Protein AF-A0A661UED4-F1 (afdb_monomer_lite)

Secondary structure (DSSP, 8-state):
-HHHHHHHHHHHHTS-SS---TTTS--EE-TT-EEESSGGGTTTT--EETTTTTT-HHHHHTSHHHHHHHHHHHHT------HHHHHHHHHHSHHHHHHHHHHHHHHHHT-

Radius of gyration: 16.21 Å; chains: 1; bounding box: 36×31×44 Å

Structure (mmCIF, N/CA/C/O backbone):
data_AF-A0A661UED4-F1
#
_entry.id   AF-A0A661UED4-F1
#
loop_
_atom_site.group_PDB
_atom_site.id
_atom_site.type_symbol
_atom_site.label_atom_id
_atom_site.label_alt_id
_atom_site.label_comp_id
_atom_site.label_asym_id
_atom_site.label_entity_id
_atom_site.label_seq_id
_atom_site.pdbx_PDB_ins_code
_atom_site.Cartn_x
_atom_site.Cartn_y
_atom_site.Cartn_z
_atom_site.occupancy
_atom_site.B_iso_or_equiv
_atom_site.auth_seq_id
_atom_site.auth_comp_id
_atom_site.auth_asym_id
_atom_site.auth_atom_id
_atom_site.pdbx_PDB_model_num
ATOM 1 N N . LEU A 1 1 ? 14.648 -4.605 -12.237 1.00 69.06 1 LEU A N 1
ATOM 2 C CA . LEU A 1 1 ? 14.729 -3.451 -13.167 1.00 69.06 1 LEU A CA 1
ATOM 3 C C . LEU A 1 1 ? 13.588 -2.453 -12.958 1.00 69.06 1 LEU A C 1
ATOM 5 O O . LEU A 1 1 ? 13.887 -1.330 -12.588 1.00 69.06 1 LEU A O 1
ATOM 9 N N . PHE A 1 2 ? 12.312 -2.839 -13.088 1.00 88.94 2 PHE A N 1
ATOM 10 C CA . PHE A 1 2 ? 11.191 -1.883 -12.975 1.00 88.94 2 PHE A CA 1
ATOM 11 C C . PHE A 1 2 ? 11.026 -1.216 -11.604 1.00 88.94 2 PHE A C 1
ATOM 13 O O . PHE A 1 2 ? 10.717 -0.033 -11.549 1.00 88.94 2 PHE A O 1
ATOM 20 N N . TYR A 1 3 ? 11.262 -1.940 -10.505 1.00 93.00 3 TYR A N 1
ATOM 21 C CA . TYR A 1 3 ? 11.118 -1.370 -9.162 1.00 93.00 3 TYR A CA 1
ATOM 22 C C . TYR A 1 3 ? 12.008 -0.139 -8.935 1.00 93.00 3 TYR A C 1
ATOM 24 O O . TYR A 1 3 ? 11.513 0.876 -8.463 1.00 93.00 3 TYR A O 1
ATOM 32 N N . TYR A 1 4 ? 13.292 -0.194 -9.301 1.00 94.31 4 TYR A N 1
ATOM 33 C CA . TYR A 1 4 ? 14.203 0.930 -9.065 1.00 94.31 4 TYR A CA 1
ATOM 34 C C . TYR A 1 4 ? 13.836 2.167 -9.895 1.00 94.31 4 TYR A C 1
ATOM 36 O O . TYR A 1 4 ? 13.914 3.277 -9.375 1.00 94.31 4 TYR A O 1
ATOM 44 N N . ASP A 1 5 ? 13.372 1.989 -11.138 1.00 94.12 5 ASP A N 1
ATOM 45 C CA . ASP A 1 5 ? 12.825 3.094 -11.941 1.00 94.12 5 ASP A CA 1
ATOM 46 C C . ASP A 1 5 ? 11.597 3.712 -11.259 1.00 94.12 5 ASP A C 1
ATOM 48 O O . ASP A 1 5 ? 11.536 4.920 -11.037 1.00 94.12 5 ASP A O 1
ATOM 52 N N . LEU A 1 6 ? 10.652 2.869 -10.838 1.00 95.31 6 LEU A N 1
ATOM 53 C CA . LEU A 1 6 ? 9.449 3.304 -10.135 1.00 95.31 6 LEU A CA 1
ATOM 54 C C . LEU A 1 6 ? 9.764 4.023 -8.822 1.00 95.31 6 LEU A C 1
ATOM 56 O O . LEU A 1 6 ? 9.151 5.051 -8.537 1.00 95.31 6 LEU A O 1
ATOM 60 N N . ALA A 1 7 ? 10.721 3.524 -8.042 1.00 96.19 7 ALA A N 1
ATOM 61 C CA . ALA A 1 7 ? 11.143 4.132 -6.787 1.00 96.19 7 ALA A CA 1
ATOM 62 C C . ALA A 1 7 ? 11.769 5.515 -7.020 1.00 96.19 7 ALA A C 1
ATOM 64 O O . ALA A 1 7 ? 11.356 6.488 -6.388 1.00 96.19 7 ALA A O 1
ATOM 65 N N . LEU A 1 8 ? 12.699 5.633 -7.977 1.00 96.38 8 LEU A N 1
ATOM 66 C CA . LEU A 1 8 ? 13.329 6.910 -8.332 1.00 96.38 8 LEU A CA 1
ATOM 67 C C . LEU A 1 8 ? 12.306 7.929 -8.839 1.00 96.38 8 LEU A C 1
ATOM 69 O O . LEU A 1 8 ? 12.337 9.092 -8.435 1.00 96.38 8 LEU A O 1
ATOM 73 N N . ARG A 1 9 ? 11.378 7.504 -9.698 1.00 97.00 9 ARG A N 1
ATOM 74 C CA . ARG A 1 9 ? 10.314 8.371 -10.212 1.00 97.00 9 ARG A CA 1
ATOM 75 C C . ARG A 1 9 ? 9.343 8.796 -9.121 1.00 97.00 9 ARG A C 1
ATOM 77 O O . ARG A 1 9 ? 9.013 9.970 -9.041 1.00 97.00 9 ARG A O 1
ATOM 84 N N . THR A 1 10 ? 8.950 7.885 -8.237 1.00 96.75 10 THR A N 1
ATOM 85 C CA . THR A 1 10 ? 8.059 8.197 -7.108 1.00 96.75 10 THR A CA 1
ATOM 86 C C . THR A 1 10 ? 8.693 9.223 -6.169 1.00 96.75 10 THR A C 1
ATOM 88 O O . THR A 1 10 ? 8.019 10.157 -5.742 1.00 96.75 10 THR A O 1
ATOM 91 N N . LEU A 1 11 ? 9.997 9.101 -5.896 1.00 96.38 11 LEU A N 1
ATOM 92 C CA . LEU A 1 11 ? 10.744 10.069 -5.087 1.00 96.38 11 LEU A CA 1
ATOM 93 C C . LEU A 1 11 ? 10.862 11.443 -5.760 1.00 96.38 11 LEU A C 1
ATOM 95 O O . LEU A 1 11 ? 10.694 12.459 -5.092 1.00 96.38 11 LEU A O 1
ATOM 99 N N . ARG A 1 12 ? 11.133 11.487 -7.072 1.00 97.50 12 ARG A N 1
ATOM 100 C CA . ARG A 1 12 ? 11.271 12.745 -7.828 1.00 97.50 12 ARG A CA 1
ATOM 101 C C . ARG A 1 12 ? 9.939 13.458 -8.033 1.00 97.50 12 ARG A C 1
ATOM 103 O O . ARG A 1 12 ? 9.852 14.664 -7.845 1.00 97.50 12 ARG A O 1
ATOM 110 N N . GLU A 1 13 ? 8.917 12.715 -8.439 1.00 97.12 13 GLU A N 1
ATOM 111 C CA . GLU A 1 13 ? 7.610 13.256 -8.815 1.00 97.12 13 GLU A CA 1
ATOM 112 C C . GLU A 1 13 ? 6.690 13.459 -7.595 1.00 97.12 13 GLU A C 1
ATOM 114 O O . GLU A 1 13 ? 5.655 14.106 -7.722 1.00 97.12 13 GLU A O 1
ATOM 119 N N . ARG A 1 14 ? 7.054 12.907 -6.423 1.00 96.19 14 ARG A N 1
ATOM 120 C CA . ARG A 1 14 ? 6.296 12.967 -5.153 1.00 96.19 14 ARG A CA 1
ATOM 121 C C . ARG A 1 14 ? 4.816 12.605 -5.309 1.00 96.19 14 ARG A C 1
ATOM 123 O O . ARG A 1 14 ? 3.940 13.200 -4.690 1.00 96.19 14 ARG A O 1
ATOM 130 N N . ARG A 1 15 ? 4.543 11.610 -6.151 1.00 96.31 15 ARG A N 1
ATOM 131 C CA . ARG A 1 15 ? 3.199 11.113 -6.460 1.00 96.31 15 ARG A CA 1
ATOM 132 C C . ARG A 1 15 ? 3.229 9.618 -6.734 1.00 96.31 15 ARG A C 1
ATOM 134 O O . ARG A 1 15 ? 4.284 9.043 -7.005 1.00 96.31 15 ARG A O 1
ATOM 141 N N . GLN A 1 16 ? 2.056 8.998 -6.755 1.00 96.19 16 GLN A N 1
ATOM 142 C CA . GLN A 1 16 ? 1.910 7.617 -7.207 1.00 96.19 16 GLN A CA 1
ATOM 143 C C . GLN A 1 16 ? 2.180 7.526 -8.717 1.00 96.19 16 GLN A C 1
ATOM 145 O O . GLN A 1 16 ? 1.420 8.044 -9.536 1.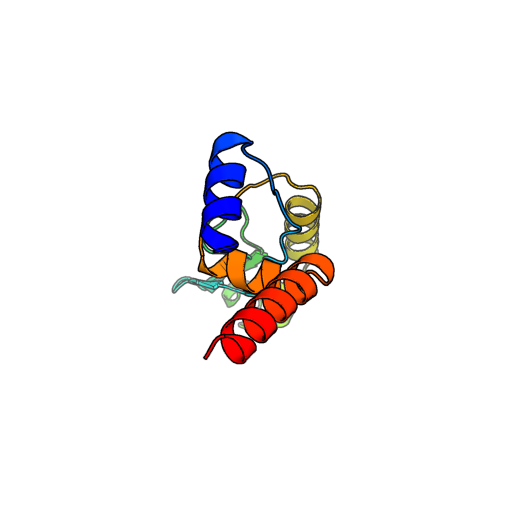00 96.19 16 GLN A O 1
ATOM 150 N N . VAL A 1 17 ? 3.289 6.884 -9.097 1.00 95.81 17 VAL A N 1
ATOM 151 C CA . VAL A 1 17 ? 3.640 6.631 -10.510 1.00 95.81 17 VAL A CA 1
ATOM 152 C C . VAL A 1 17 ? 2.792 5.496 -11.0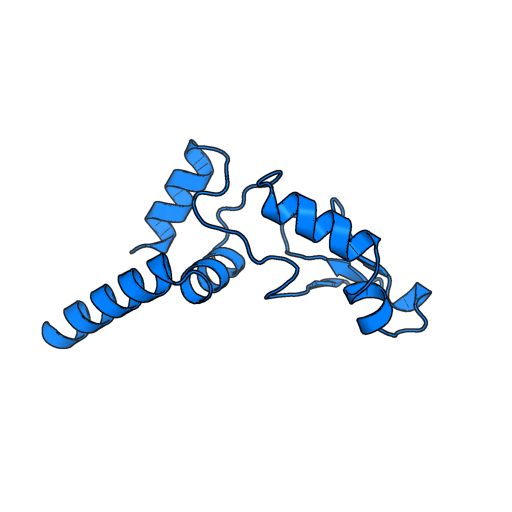96 1.00 95.81 17 VAL A C 1
ATOM 154 O O . VAL A 1 17 ? 2.517 5.478 -12.296 1.00 95.81 17 VAL A O 1
ATOM 157 N N . 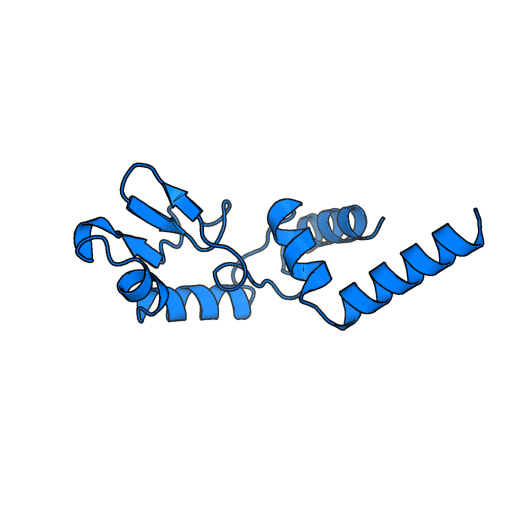ILE A 1 18 ? 2.363 4.564 -10.243 1.00 95.44 18 ILE A N 1
ATOM 158 C CA . ILE A 1 18 ? 1.470 3.444 -10.557 1.00 95.44 18 ILE A CA 1
ATOM 159 C C . ILE A 1 18 ? 0.367 3.368 -9.497 1.00 95.44 18 ILE A C 1
ATOM 161 O O . ILE A 1 18 ? 0.603 3.838 -8.382 1.00 95.44 18 ILE A O 1
ATOM 165 N N . PRO A 1 19 ? -0.802 2.773 -9.800 1.00 95.44 19 PRO A N 1
ATOM 166 C CA . PRO A 1 19 ? -1.879 2.647 -8.824 1.00 95.44 19 PRO A CA 1
ATOM 167 C C . PRO A 1 19 ? -1.417 1.938 -7.549 1.00 95.44 19 PRO A C 1
ATOM 169 O O . PRO A 1 19 ? -0.746 0.905 -7.618 1.00 95.44 19 PRO A O 1
ATOM 172 N N . CYS A 1 20 ? -1.790 2.490 -6.396 1.00 96.31 20 CYS A N 1
ATOM 173 C CA . CYS A 1 20 ? -1.541 1.871 -5.104 1.00 96.31 20 CYS A CA 1
ATOM 174 C C . CYS A 1 20 ? -2.741 1.029 -4.657 1.00 96.31 20 CYS A C 1
ATOM 176 O O . CYS A 1 20 ? -3.873 1.507 -4.648 1.00 96.31 20 CYS A O 1
ATOM 178 N N . PHE A 1 21 ? -2.476 -0.213 -4.253 1.00 96.19 21 PHE A N 1
ATOM 179 C CA . PHE A 1 21 ? -3.479 -1.148 -3.731 1.00 96.19 21 PHE A CA 1
ATOM 180 C C . PHE A 1 21 ? -3.346 -1.366 -2.212 1.00 96.19 21 PHE A C 1
ATOM 182 O O . PHE A 1 21 ? -3.853 -2.352 -1.676 1.00 96.19 21 PHE A O 1
ATOM 189 N N . ALA A 1 22 ? -2.663 -0.457 -1.508 1.00 95.44 22 ALA A N 1
ATOM 190 C CA . ALA A 1 22 ? -2.552 -0.484 -0.050 1.00 95.44 22 ALA A CA 1
ATOM 191 C C . ALA A 1 22 ? -3.940 -0.449 0.608 1.00 95.44 22 ALA A C 1
ATOM 193 O O . ALA A 1 22 ? -4.840 0.253 0.144 1.00 95.44 22 ALA A O 1
ATOM 194 N N . GLY A 1 23 ? -4.131 -1.236 1.667 1.00 93.88 23 GLY A N 1
ATOM 195 C CA . GLY A 1 23 ? -5.444 -1.413 2.291 1.00 93.88 23 GLY A CA 1
ATOM 196 C C . GLY A 1 23 ? -6.419 -2.275 1.481 1.00 93.88 23 GLY A C 1
ATOM 197 O O . GLY A 1 23 ? -7.562 -2.438 1.897 1.00 93.88 23 GLY A O 1
ATOM 198 N N . ILE A 1 24 ? -5.997 -2.834 0.344 1.00 94.69 24 ILE A N 1
ATOM 199 C CA . ILE A 1 24 ? -6.736 -3.849 -0.425 1.00 94.69 24 ILE A CA 1
ATOM 200 C C . ILE A 1 24 ? -5.903 -5.131 -0.486 1.00 94.69 24 ILE A C 1
ATOM 202 O O . ILE A 1 24 ? -6.383 -6.199 -0.124 1.00 94.69 24 ILE A O 1
ATOM 206 N N . SER A 1 25 ? -4.641 -5.019 -0.912 1.00 93.69 25 SER A N 1
ATOM 207 C CA . SER A 1 25 ? -3.729 -6.155 -1.091 1.00 93.69 25 SER A CA 1
ATOM 208 C C . SER A 1 25 ? -3.019 -6.605 0.181 1.00 93.69 25 SER A C 1
ATOM 210 O O . SER A 1 25 ? -2.505 -7.717 0.246 1.00 93.69 25 SER A O 1
ATOM 212 N N . ASN A 1 26 ? -2.918 -5.718 1.166 1.00 90.81 26 ASN A N 1
ATOM 213 C CA . ASN A 1 26 ? -2.152 -5.923 2.384 1.00 90.81 26 ASN A CA 1
ATOM 214 C C . ASN A 1 26 ? -2.765 -5.144 3.542 1.00 90.81 26 ASN A C 1
ATOM 216 O O . ASN A 1 26 ? -3.296 -4.049 3.362 1.00 90.81 26 ASN A O 1
ATOM 220 N N . ALA A 1 27 ? -2.637 -5.731 4.725 1.00 93.81 27 ALA A N 1
ATOM 221 C CA . ALA A 1 27 ? -3.019 -5.169 6.007 1.00 93.81 27 ALA A CA 1
ATOM 222 C C . ALA A 1 27 ? -1.820 -5.269 6.949 1.00 93.81 27 ALA A C 1
ATOM 224 O O . ALA A 1 27 ? -1.053 -6.231 6.884 1.00 93.81 27 ALA A O 1
ATOM 225 N N . HIS A 1 28 ? -1.658 -4.281 7.817 1.00 94.75 28 HIS A N 1
ATOM 226 C CA . HIS A 1 28 ? -0.668 -4.299 8.887 1.00 94.75 28 HIS A CA 1
ATOM 227 C C . HIS A 1 28 ? -1.412 -4.214 10.218 1.00 94.75 28 HIS A C 1
ATOM 229 O O . HIS A 1 28 ? -2.392 -3.482 10.317 1.00 94.75 28 HIS A O 1
ATOM 235 N N . LEU A 1 29 ? -0.962 -4.973 11.213 1.00 95.25 29 LEU A N 1
ATOM 236 C CA . LEU A 1 29 ? -1.523 -4.984 12.560 1.00 95.25 29 LEU A CA 1
ATOM 237 C C . LEU A 1 29 ? -0.389 -4.726 13.546 1.00 95.25 29 LEU A C 1
ATOM 239 O O . LEU A 1 29 ? 0.616 -5.440 13.519 1.00 95.25 29 LEU A O 1
ATOM 243 N N . ASP A 1 30 ? -0.540 -3.715 14.392 1.00 93.69 30 ASP A N 1
ATOM 244 C CA . ASP A 1 30 ? 0.427 -3.430 15.451 1.00 93.69 30 ASP A CA 1
ATOM 245 C C . ASP A 1 30 ? 0.111 -4.215 16.750 1.00 93.69 30 ASP A C 1
ATOM 247 O O . ASP A 1 30 ? -0.977 -4.786 16.897 1.00 93.69 30 ASP A O 1
ATOM 251 N N . PRO A 1 31 ? 1.032 -4.251 17.735 1.00 94.38 31 PRO A N 1
ATOM 252 C CA . PRO A 1 31 ? 0.788 -4.917 19.022 1.00 94.38 31 PRO A CA 1
ATOM 253 C C . PRO A 1 31 ? -0.363 -4.309 19.848 1.00 94.38 31 PRO A C 1
ATOM 255 O O . PRO A 1 31 ? -0.926 -4.961 20.736 1.00 94.38 31 PRO A O 1
ATOM 258 N N . TYR A 1 32 ? -0.738 -3.061 19.568 1.00 94.38 32 TYR A N 1
ATOM 259 C CA . TYR A 1 32 ? -1.818 -2.341 20.242 1.00 94.38 32 TYR A CA 1
ATOM 260 C C . TYR A 1 32 ? -3.188 -2.590 19.595 1.00 94.38 32 TYR A C 1
ATOM 262 O O . TYR A 1 32 ? -4.210 -2.205 20.160 1.00 94.38 32 TYR A O 1
ATOM 270 N N . GLY A 1 33 ? -3.243 -3.334 18.489 1.00 95.00 33 GLY A N 1
ATOM 271 C CA . GLY A 1 33 ? -4.467 -3.716 17.793 1.00 95.00 33 GLY A CA 1
ATOM 272 C C . GLY A 1 33 ? -4.879 -2.770 16.664 1.00 95.00 33 GLY A C 1
ATOM 273 O O . GLY A 1 33 ? -5.957 -2.955 16.101 1.00 95.00 33 GLY A O 1
ATOM 274 N N . ASN A 1 34 ? -4.070 -1.771 16.314 1.00 96.19 34 ASN A N 1
ATOM 275 C CA . ASN A 1 34 ? -4.360 -0.867 15.207 1.00 96.19 34 ASN A CA 1
ATOM 276 C C . ASN A 1 34 ? -4.125 -1.562 13.870 1.00 96.19 34 ASN A C 1
ATOM 278 O O . ASN A 1 34 ? -3.098 -2.208 13.660 1.00 96.19 34 ASN A O 1
ATOM 282 N N . VAL A 1 35 ? -5.073 -1.389 12.952 1.00 96.81 35 VAL A N 1
ATOM 283 C CA . VAL A 1 35 ? -4.989 -1.901 11.587 1.00 96.81 35 VAL A CA 1
ATOM 284 C C . VAL A 1 35 ? -4.621 -0.763 10.645 1.00 96.81 35 VAL A C 1
ATOM 286 O O . VAL A 1 35 ? -5.290 0.270 10.621 1.00 96.81 35 VAL A O 1
ATOM 289 N N . TRP A 1 36 ? -3.594 -0.961 9.824 1.00 96.38 36 TRP A N 1
ATOM 290 C CA . TRP A 1 36 ? -3.107 0.028 8.861 1.00 96.38 36 TRP A CA 1
ATOM 291 C C . TRP A 1 36 ? -3.132 -0.512 7.426 1.00 96.38 36 TRP A C 1
ATOM 293 O O . TRP A 1 36 ? -2.957 -1.719 7.214 1.00 96.38 36 TRP A O 1
ATOM 303 N N . PRO A 1 37 ? -3.311 0.363 6.417 1.00 95.25 37 PRO A N 1
ATOM 304 C CA . PRO A 1 37 ? -3.323 -0.050 5.014 1.00 95.25 37 PRO A CA 1
ATOM 305 C C . PRO A 1 37 ? -1.921 -0.371 4.474 1.00 95.25 37 PRO A C 1
ATOM 307 O O . PRO A 1 37 ? -1.790 -1.144 3.529 1.00 95.25 37 PRO A O 1
ATOM 310 N N . CYS A 1 38 ? -0.873 0.239 5.035 1.00 94.38 38 CYS A N 1
ATOM 311 C CA . CYS A 1 38 ? 0.527 -0.000 4.689 1.00 94.38 38 CYS A CA 1
ATOM 312 C C . CYS A 1 38 ? 1.457 0.538 5.785 1.00 94.38 38 CYS A C 1
ATOM 314 O O . CYS A 1 38 ? 1.034 1.275 6.672 1.00 94.38 38 CYS A O 1
ATOM 316 N N . CYS A 1 39 ? 2.748 0.219 5.693 1.00 91.00 39 CYS A N 1
ATOM 317 C CA . CYS A 1 39 ? 3.755 0.653 6.664 1.00 91.00 39 CYS A CA 1
ATOM 318 C C . CYS A 1 39 ? 4.036 2.165 6.686 1.00 91.00 39 CYS A C 1
ATOM 320 O O . CYS A 1 39 ? 4.470 2.664 7.713 1.00 91.00 39 CYS A O 1
ATOM 322 N N . THR A 1 40 ? 3.834 2.899 5.585 1.00 91.44 40 THR A N 1
ATOM 323 C CA . THR A 1 40 ? 4.114 4.353 5.551 1.00 91.44 40 THR A CA 1
ATOM 324 C C . THR A 1 40 ? 2.956 5.211 6.016 1.00 91.44 40 THR A C 1
ATOM 326 O O . THR A 1 40 ? 3.140 6.403 6.197 1.00 91.44 40 THR A O 1
ATOM 329 N N . LEU A 1 41 ? 1.769 4.621 6.137 1.00 91.81 41 LEU A N 1
ATOM 330 C CA . LEU A 1 41 ? 0.582 5.267 6.689 1.00 91.81 41 LEU A CA 1
ATOM 331 C C . LEU A 1 41 ? 0.239 4.697 8.071 1.00 91.81 41 LEU A C 1
ATOM 333 O O . LEU A 1 41 ? -0.903 4.803 8.521 1.00 91.81 41 LEU A O 1
ATOM 337 N N . ALA A 1 42 ? 1.221 4.055 8.712 1.00 87.06 42 ALA A N 1
ATOM 338 C CA . ALA A 1 42 ? 1.141 3.739 10.125 1.00 87.06 42 ALA A CA 1
ATOM 339 C C . ALA A 1 42 ? 0.890 5.039 10.898 1.00 87.06 42 ALA A C 1
ATOM 341 O O . ALA A 1 42 ? 1.474 6.067 10.565 1.00 87.06 42 ALA A O 1
ATOM 342 N N . ASP A 1 43 ? -0.017 4.982 11.870 1.00 78.94 43 ASP A N 1
ATOM 343 C CA . ASP A 1 43 ? -0.499 6.104 12.688 1.00 78.94 43 ASP A CA 1
ATOM 344 C C . ASP A 1 43 ? -1.276 7.209 11.938 1.00 78.94 43 ASP A C 1
ATOM 346 O O . ASP A 1 43 ? -2.357 7.590 12.391 1.00 78.94 43 ASP A O 1
ATOM 350 N N . ASP A 1 44 ? -0.828 7.645 10.758 1.00 85.19 44 ASP A N 1
ATOM 351 C CA . ASP A 1 44 ? -1.453 8.727 9.979 1.00 85.19 44 ASP A CA 1
ATOM 352 C C . ASP A 1 44 ? -2.824 8.348 9.393 1.00 85.19 44 ASP A C 1
ATOM 354 O O . ASP A 1 44 ? -3.726 9.183 9.303 1.00 85.19 44 ASP A O 1
ATOM 358 N N . ALA A 1 45 ? -3.005 7.089 8.974 1.00 88.06 45 ALA A N 1
ATOM 359 C CA . ALA A 1 45 ? -4.243 6.630 8.339 1.00 88.06 45 ALA A CA 1
ATOM 360 C C . ALA A 1 45 ? -4.691 5.257 8.859 1.00 88.06 45 ALA A C 1
ATOM 362 O O . ALA A 1 45 ? -4.851 4.292 8.106 1.00 88.06 45 ALA A O 1
ATOM 363 N N . SER A 1 46 ? -4.912 5.165 10.174 1.00 92.12 46 SER A N 1
ATOM 364 C CA . SER A 1 46 ? -5.442 3.948 10.798 1.00 92.12 46 SER A CA 1
ATOM 365 C C . SER A 1 46 ? -6.846 3.594 10.300 1.00 92.12 46 SER A C 1
ATOM 367 O O . SER A 1 46 ? -7.757 4.422 10.345 1.00 92.12 46 SER A O 1
ATOM 369 N N . LEU A 1 47 ? -7.041 2.334 9.901 1.00 95.75 47 LEU A N 1
ATOM 370 C CA . LEU A 1 47 ? -8.334 1.773 9.495 1.00 95.75 47 LEU A CA 1
ATOM 371 C C . LEU A 1 47 ? -9.253 1.517 10.703 1.00 95.75 47 LEU A C 1
ATOM 373 O O . LEU A 1 47 ? -10.465 1.418 10.541 1.00 95.75 47 LEU A O 1
ATOM 377 N N . GLY A 1 48 ? -8.687 1.453 11.912 1.00 95.31 48 GLY A N 1
ATOM 378 C CA . GLY A 1 48 ? -9.383 1.224 13.181 1.00 95.31 48 GLY A CA 1
ATOM 379 C C . GLY A 1 48 ? -8.598 0.284 14.097 1.00 95.31 48 GLY A C 1
ATOM 380 O O . GLY A 1 48 ? -7.487 -0.127 13.759 1.00 95.31 48 GLY A O 1
ATOM 381 N N . ASN A 1 49 ? -9.169 -0.054 15.255 1.00 96.88 49 ASN A N 1
ATOM 382 C CA . ASN A 1 49 ? -8.536 -0.928 16.239 1.00 96.88 49 ASN A CA 1
ATOM 383 C C . ASN A 1 49 ? -9.371 -2.198 16.469 1.00 96.88 49 ASN A C 1
ATOM 385 O O . ASN A 1 49 ? -10.566 -2.132 16.758 1.00 96.88 49 ASN A O 1
ATOM 389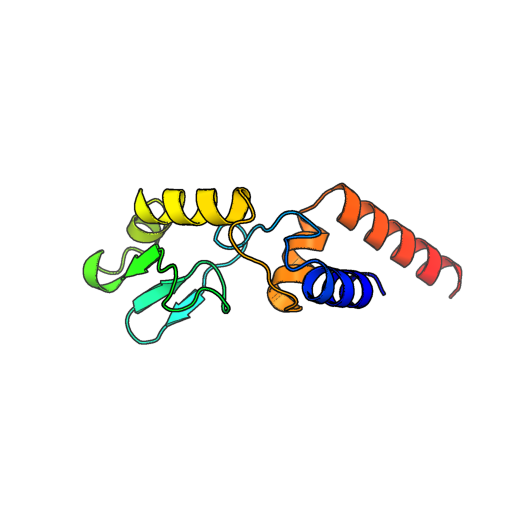 N N . VAL A 1 50 ? -8.748 -3.374 16.355 1.00 97.38 50 VAL A N 1
ATOM 390 C CA . VAL A 1 50 ? -9.450 -4.655 16.529 1.00 97.38 50 VAL A CA 1
ATOM 391 C C . VAL A 1 50 ? -9.932 -4.864 17.962 1.00 97.38 50 VAL A C 1
ATOM 393 O O . VAL A 1 50 ? -10.960 -5.502 18.151 1.00 97.38 50 VAL A O 1
ATOM 396 N N . ARG A 1 51 ? -9.257 -4.307 18.977 1.00 96.69 51 ARG A N 1
ATOM 397 C CA . ARG A 1 51 ? -9.671 -4.431 20.387 1.00 96.69 51 ARG A CA 1
ATOM 398 C C . ARG A 1 51 ? -11.018 -3.749 20.627 1.00 96.69 51 ARG A C 1
ATOM 400 O O . ARG A 1 51 ? -11.851 -4.294 21.343 1.00 96.69 51 ARG A O 1
ATOM 407 N N . GLU A 1 52 ? -11.253 -2.612 19.974 1.00 96.44 52 GLU A N 1
ATOM 408 C CA . GLU A 1 52 ? -12.531 -1.883 20.012 1.00 96.44 52 GLU A CA 1
ATOM 409 C C . GLU A 1 52 ? -13.638 -2.622 19.248 1.00 96.44 52 GLU A C 1
ATOM 411 O O . GLU A 1 52 ? -14.808 -2.568 19.620 1.00 96.44 52 GLU A O 1
ATOM 416 N N . ALA A 1 53 ? -13.272 -3.371 18.206 1.00 96.00 53 ALA A N 1
ATOM 417 C CA . ALA A 1 53 ? -14.199 -4.161 17.399 1.00 96.00 53 ALA A CA 1
ATOM 418 C C . ALA A 1 53 ? -14.524 -5.550 17.989 1.00 96.00 53 ALA A C 1
ATOM 420 O O . ALA A 1 53 ? -15.141 -6.376 17.310 1.00 96.00 53 ALA A O 1
ATOM 421 N N . GLY A 1 54 ? -14.113 -5.839 19.230 1.00 96.62 54 GLY A N 1
ATOM 422 C CA . GLY A 1 54 ? -14.281 -7.164 19.839 1.00 96.62 54 GLY A CA 1
ATOM 423 C C . GLY A 1 54 ? -13.415 -8.239 19.175 1.00 96.62 54 GLY A C 1
ATOM 424 O O . GLY A 1 54 ? -13.846 -9.377 19.031 1.00 96.62 54 GLY A O 1
ATOM 425 N N . TYR A 1 55 ? -12.215 -7.858 18.737 1.00 96.50 55 TYR A N 1
ATOM 426 C CA . TYR A 1 55 ? -11.249 -8.666 17.983 1.00 96.50 55 TYR A CA 1
ATOM 427 C C . TYR A 1 55 ? -11.745 -9.168 16.617 1.00 96.50 55 TYR A C 1
ATOM 429 O O . TYR A 1 55 ? -11.135 -10.049 16.013 1.00 96.50 55 TYR A O 1
ATOM 437 N N . ASP A 1 56 ? -12.808 -8.566 16.083 1.00 96.75 56 ASP A N 1
ATOM 438 C CA . ASP A 1 56 ? -13.295 -8.833 14.733 1.00 96.75 56 ASP A CA 1
ATOM 439 C C . ASP A 1 56 ? -12.579 -7.932 13.715 1.00 96.75 56 ASP A C 1
ATOM 441 O O . ASP A 1 56 ? -12.908 -6.756 13.530 1.00 96.75 56 ASP A O 1
ATOM 445 N N . PHE A 1 57 ? -11.581 -8.502 13.038 1.00 96.81 57 PHE A N 1
ATOM 446 C CA . PHE A 1 57 ? -10.831 -7.813 11.988 1.00 96.81 57 PHE A CA 1
ATOM 447 C C . PHE A 1 57 ? -11.731 -7.315 10.852 1.00 96.81 57 PHE A C 1
ATOM 449 O O . PHE A 1 57 ? -11.517 -6.220 10.333 1.00 96.81 57 PHE A O 1
ATOM 456 N N . TRP A 1 58 ? -12.752 -8.083 10.467 1.00 97.00 58 TRP A N 1
ATOM 457 C CA . TRP A 1 58 ? -13.579 -7.757 9.309 1.00 97.00 58 TRP A CA 1
ATOM 458 C C . TRP A 1 58 ? -14.473 -6.549 9.556 1.00 97.00 58 TRP A C 1
ATOM 460 O O . TRP A 1 58 ? -14.711 -5.782 8.622 1.00 97.00 58 TRP A O 1
ATOM 470 N N . LYS A 1 59 ? -14.898 -6.326 10.805 1.00 97.44 59 LYS A N 1
ATOM 471 C CA . LYS A 1 59 ? -15.580 -5.082 11.194 1.00 97.44 59 LYS A CA 1
ATOM 472 C C . LYS A 1 59 ? -14.699 -3.855 10.995 1.00 97.44 59 LYS A C 1
ATOM 474 O O . LYS A 1 59 ? -15.187 -2.837 10.515 1.00 97.44 59 LYS A O 1
ATOM 479 N N . VAL A 1 60 ? -13.411 -3.946 11.329 1.00 97.56 60 VAL A N 1
ATOM 480 C CA . VAL A 1 60 ? -12.452 -2.853 11.101 1.00 97.56 60 VAL A CA 1
ATOM 481 C C . VAL A 1 60 ? -12.185 -2.685 9.605 1.00 97.56 60 VAL A C 1
ATOM 483 O O . VAL A 1 60 ? -12.247 -1.575 9.077 1.00 97.56 60 VAL A O 1
ATOM 486 N N . TRP A 1 61 ? -11.937 -3.794 8.909 1.00 97.38 61 TRP A N 1
ATOM 487 C CA . TRP A 1 61 ? -11.543 -3.808 7.505 1.00 97.38 61 TRP A CA 1
ATOM 488 C C . TRP A 1 61 ? -12.634 -3.303 6.558 1.00 97.38 61 TRP A C 1
ATOM 490 O O . TRP A 1 61 ? -12.313 -2.630 5.584 1.00 97.38 61 TRP A O 1
ATOM 500 N N . HIS A 1 62 ? -13.908 -3.579 6.836 1.00 97.19 62 HIS A N 1
ATOM 501 C CA . HIS A 1 62 ? -15.051 -3.100 6.044 1.00 97.19 62 HIS A CA 1
ATOM 502 C C . HIS A 1 62 ? -15.761 -1.900 6.687 1.00 97.19 62 HIS A C 1
ATOM 504 O O . HIS A 1 62 ? -16.931 -1.635 6.413 1.00 97.19 62 HIS A O 1
ATOM 510 N N . SER A 1 63 ? -15.078 -1.185 7.581 1.00 97.19 63 SER A N 1
ATOM 511 C CA . SER A 1 63 ? -15.624 0.026 8.182 1.00 97.19 63 SER A CA 1
ATOM 512 C C . SER A 1 63 ? -15.639 1.190 7.187 1.00 97.19 63 SER A C 1
ATOM 514 O O . SER A 1 63 ? -14.796 1.286 6.293 1.00 97.19 63 SER A O 1
ATOM 516 N N . LYS A 1 64 ? -16.533 2.157 7.423 1.00 97.44 64 LYS A N 1
ATOM 517 C CA . LYS A 1 64 ? -16.563 3.421 6.671 1.00 97.44 64 LYS A CA 1
ATOM 518 C C . LYS A 1 64 ? -15.207 4.142 6.695 1.00 97.44 64 LYS A C 1
ATOM 520 O O . LYS A 1 64 ? -14.776 4.675 5.679 1.00 97.44 64 LYS A O 1
ATOM 525 N N . LYS A 1 65 ? -14.512 4.109 7.838 1.00 96.12 65 LYS A N 1
ATOM 526 C CA . LYS A 1 65 ? -13.171 4.689 7.991 1.00 96.12 65 LYS A CA 1
ATOM 527 C C . LYS A 1 65 ? -12.162 4.013 7.061 1.00 96.12 65 LYS A C 1
ATOM 529 O O . LYS A 1 65 ? -11.376 4.692 6.404 1.00 96.12 65 LYS A O 1
ATOM 534 N N . ALA A 1 66 ? -12.196 2.683 6.970 1.00 96.94 66 ALA A N 1
ATOM 535 C CA . ALA A 1 66 ? -11.317 1.950 6.070 1.00 96.94 66 ALA A CA 1
ATOM 536 C C . ALA A 1 66 ? -11.581 2.302 4.597 1.00 96.94 66 ALA A C 1
ATOM 538 O O . ALA A 1 66 ? -10.635 2.464 3.823 1.00 96.94 66 ALA A O 1
ATOM 539 N N . ASP A 1 67 ? -12.845 2.495 4.219 1.00 97.56 67 ASP A N 1
ATOM 540 C CA . ASP A 1 67 ? -13.215 2.923 2.867 1.00 97.56 67 ASP A CA 1
ATOM 541 C C . ASP A 1 67 ? -12.762 4.355 2.553 1.00 97.56 67 ASP A C 1
ATOM 543 O O . ASP A 1 67 ? -12.262 4.613 1.456 1.00 97.56 67 ASP A O 1
ATOM 547 N N . GLU A 1 68 ? -12.846 5.276 3.516 1.00 97.12 68 GLU A N 1
ATOM 548 C CA . GLU A 1 68 ? -12.328 6.646 3.386 1.00 97.12 68 GLU A CA 1
ATOM 549 C C . GLU A 1 68 ? -10.806 6.661 3.166 1.00 97.12 68 GLU A C 1
ATOM 551 O O . GLU A 1 68 ? -10.310 7.351 2.266 1.00 97.12 68 GLU A O 1
ATOM 556 N N . VAL A 1 69 ? -10.065 5.843 3.921 1.00 96.81 69 VAL A N 1
ATOM 557 C CA . VAL A 1 69 ? -8.610 5.698 3.767 1.00 96.81 69 VAL A CA 1
ATOM 558 C C . VAL A 1 69 ? -8.256 5.094 2.406 1.00 96.81 69 VAL A C 1
ATOM 560 O O . VAL A 1 69 ? -7.398 5.628 1.699 1.00 96.81 69 VAL A O 1
ATOM 563 N N . ARG A 1 70 ? -8.945 4.030 1.972 1.00 97.00 70 ARG A N 1
ATOM 564 C CA . ARG A 1 70 ? -8.748 3.454 0.627 1.00 97.00 70 ARG A CA 1
ATOM 565 C C . ARG A 1 70 ? -9.060 4.457 -0.476 1.00 97.00 70 ARG A C 1
ATOM 567 O O . ARG A 1 70 ? -8.336 4.511 -1.468 1.00 97.00 70 ARG A O 1
ATOM 574 N N . ALA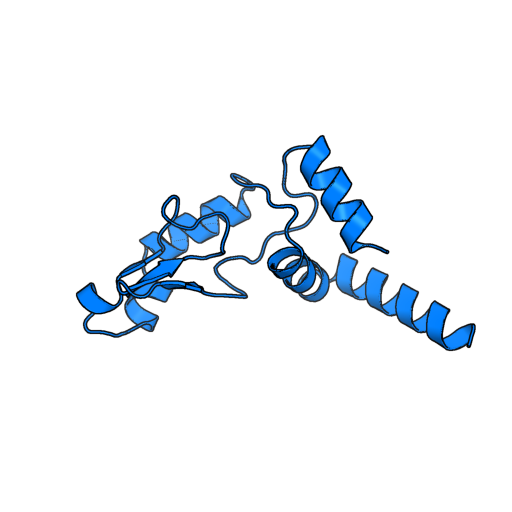 A 1 71 ? -10.109 5.263 -0.316 1.00 97.25 71 ALA A N 1
ATOM 575 C CA . ALA A 1 71 ? -10.450 6.307 -1.273 1.00 97.25 71 ALA A CA 1
ATOM 576 C C . ALA A 1 71 ? -9.344 7.370 -1.361 1.00 97.25 71 ALA A C 1
ATOM 578 O O . ALA A 1 71 ? -9.004 7.791 -2.465 1.00 97.25 71 ALA A O 1
ATOM 579 N N . SER A 1 72 ? -8.743 7.756 -0.232 1.00 96.56 72 SER A N 1
ATOM 580 C CA . SER A 1 72 ? -7.592 8.668 -0.193 1.00 96.56 72 SER A CA 1
ATOM 581 C C . SER A 1 72 ? -6.363 8.098 -0.905 1.00 96.56 72 SER A C 1
ATOM 583 O O . SER A 1 72 ? -5.793 8.744 -1.787 1.00 96.56 72 SER A O 1
ATOM 585 N N . ILE A 1 73 ? -6.026 6.834 -0.634 1.00 96.50 73 ILE A N 1
ATOM 586 C CA . ILE A 1 73 ? -4.939 6.131 -1.328 1.00 96.50 73 ILE A CA 1
ATOM 587 C C . ILE A 1 73 ? -5.209 6.086 -2.835 1.00 96.50 73 ILE A C 1
ATOM 589 O O . ILE A 1 73 ? -4.317 6.394 -3.624 1.00 96.50 73 ILE A O 1
ATOM 593 N N . ARG A 1 74 ? -6.443 5.763 -3.242 1.00 96.31 74 ARG A N 1
ATOM 594 C CA . ARG A 1 74 ? -6.850 5.685 -4.651 1.00 96.31 74 ARG A CA 1
ATOM 595 C C . ARG A 1 74 ? -6.758 7.027 -5.378 1.00 96.31 74 ARG A C 1
ATOM 597 O O . ARG A 1 74 ? -6.479 7.035 -6.574 1.00 96.31 74 ARG A O 1
ATOM 604 N N . ARG A 1 75 ? -7.002 8.145 -4.686 1.00 96.88 75 ARG A N 1
ATOM 605 C CA . ARG A 1 75 ? -6.874 9.501 -5.250 1.00 96.88 75 ARG A CA 1
ATOM 606 C C . ARG A 1 75 ? -5.427 9.946 -5.446 1.00 96.88 75 ARG A C 1
ATOM 608 O O . ARG A 1 75 ? -5.195 10.885 -6.200 1.00 96.88 75 ARG A O 1
ATOM 615 N N . GLY A 1 76 ? -4.464 9.264 -4.830 1.00 95.94 76 GLY A N 1
ATOM 616 C CA . GLY A 1 76 ? -3.064 9.663 -4.913 1.00 95.94 76 GLY A CA 1
ATOM 617 C C . GLY A 1 76 ? -2.623 10.630 -3.818 1.00 95.94 76 GLY A C 1
ATOM 618 O O . GLY A 1 76 ? -1.582 11.256 -3.983 1.00 95.94 76 GLY A O 1
ATOM 619 N N . ASP A 1 77 ? -3.367 10.730 -2.710 1.00 95.44 77 ASP A N 1
ATOM 620 C CA . ASP A 1 77 ? -3.082 11.669 -1.610 1.00 95.44 77 ASP A CA 1
ATOM 621 C C . ASP A 1 77 ? -1.760 11.338 -0.868 1.00 95.44 77 ASP A C 1
ATOM 623 O O . ASP A 1 77 ? -1.258 12.136 -0.080 1.00 95.44 77 ASP A O 1
ATOM 627 N N . CYS A 1 78 ? -1.168 10.166 -1.130 1.00 94.88 78 CYS A N 1
ATOM 628 C CA . CYS A 1 78 ? 0.116 9.716 -0.591 1.00 94.88 78 CYS A CA 1
ATOM 629 C C . CYS A 1 78 ? 1.038 9.163 -1.693 1.00 94.88 78 CYS A C 1
ATOM 631 O O . CYS A 1 78 ? 0.578 8.768 -2.765 1.00 94.88 78 CYS A O 1
ATOM 633 N N . PHE A 1 79 ? 2.341 9.059 -1.417 1.00 95.56 79 PHE A N 1
ATOM 634 C CA . PHE A 1 79 ? 3.320 8.404 -2.292 1.00 95.56 79 PHE A CA 1
ATOM 635 C C . PHE A 1 79 ? 4.326 7.591 -1.466 1.00 95.56 79 PHE A C 1
ATOM 637 O O . PHE A 1 79 ? 4.653 7.960 -0.342 1.00 95.56 79 PHE A O 1
ATOM 644 N N . CYS A 1 80 ? 4.815 6.471 -2.007 1.00 94.56 80 CYS A N 1
ATOM 645 C CA . CYS A 1 80 ? 5.707 5.565 -1.280 1.00 94.56 80 CYS A CA 1
ATOM 646 C C . CYS A 1 80 ? 6.669 4.838 -2.236 1.00 94.56 80 CYS A C 1
ATOM 648 O O . CYS A 1 80 ? 6.201 4.185 -3.171 1.00 94.56 80 CYS A O 1
ATOM 650 N N . PRO A 1 81 ? 7.996 4.905 -2.016 1.00 94.81 81 PRO A N 1
ATOM 651 C CA . PRO A 1 81 ? 8.977 4.198 -2.835 1.00 94.81 81 PRO A CA 1
ATOM 652 C C . PRO A 1 81 ? 9.295 2.783 -2.324 1.00 94.81 81 PRO A C 1
ATOM 654 O O . PRO A 1 81 ? 10.193 2.148 -2.866 1.00 94.81 81 PRO A O 1
ATOM 657 N N . LEU A 1 82 ? 8.636 2.296 -1.265 1.00 95.38 82 LEU A N 1
ATOM 658 C CA . LEU A 1 82 ? 9.019 1.038 -0.625 1.00 95.38 82 LEU A CA 1
ATOM 659 C C . LEU A 1 82 ? 8.702 -0.185 -1.489 1.00 95.38 82 LEU A C 1
ATOM 661 O O . LEU A 1 82 ? 7.623 -0.320 -2.072 1.00 95.38 82 LEU A O 1
ATOM 665 N N . ALA A 1 83 ? 9.651 -1.121 -1.496 1.00 94.06 83 ALA A N 1
ATOM 666 C CA . ALA A 1 83 ? 9.598 -2.344 -2.287 1.00 94.06 83 ALA A CA 1
ATOM 667 C C . ALA A 1 83 ? 8.385 -3.224 -1.968 1.00 94.06 83 ALA A C 1
ATOM 669 O O . ALA A 1 83 ? 7.749 -3.740 -2.884 1.00 94.06 83 ALA A O 1
ATOM 670 N N . ASN A 1 84 ? 8.045 -3.370 -0.685 1.00 91.88 84 ASN A N 1
ATOM 671 C CA . ASN A 1 84 ? 6.950 -4.226 -0.231 1.00 91.88 84 ASN A CA 1
ATOM 672 C C . ASN A 1 84 ? 5.614 -3.862 -0.899 1.00 91.88 84 ASN A C 1
ATOM 674 O O . ASN A 1 84 ? 4.943 -4.739 -1.436 1.00 91.88 84 ASN A O 1
ATOM 678 N N . GLN A 1 85 ? 5.260 -2.575 -0.931 1.00 94.44 85 GLN A N 1
ATOM 679 C CA . GLN A 1 85 ? 4.044 -2.120 -1.597 1.00 94.44 85 GLN A CA 1
ATOM 680 C C . GLN A 1 85 ? 4.214 -2.079 -3.117 1.00 94.44 85 GLN A C 1
ATOM 682 O O . GLN A 1 85 ? 3.289 -2.423 -3.855 1.00 94.44 85 GLN A O 1
ATOM 687 N N . ALA A 1 86 ? 5.389 -1.671 -3.602 1.00 95.12 86 ALA A N 1
ATOM 688 C CA . ALA A 1 86 ? 5.643 -1.553 -5.031 1.00 95.12 86 ALA A CA 1
ATOM 689 C C . ALA A 1 86 ? 5.498 -2.896 -5.761 1.00 95.12 86 ALA A C 1
ATOM 691 O O . ALA A 1 86 ? 4.914 -2.928 -6.842 1.00 95.12 86 ALA A O 1
ATOM 692 N N . TYR A 1 87 ? 5.963 -4.006 -5.180 1.00 94.62 87 TYR A N 1
ATOM 693 C CA . TYR A 1 87 ? 5.819 -5.327 -5.796 1.00 94.62 87 TYR A CA 1
ATOM 694 C C . TYR A 1 87 ? 4.357 -5.759 -5.915 1.00 94.62 87 TYR A C 1
ATOM 696 O O . TYR A 1 87 ? 3.942 -6.166 -7.000 1.00 94.62 87 TYR A O 1
ATOM 704 N N . SER A 1 88 ? 3.558 -5.585 -4.859 1.00 95.06 88 SER A N 1
ATOM 705 C CA . SER A 1 88 ? 2.113 -5.841 -4.914 1.00 95.06 88 SER A CA 1
ATOM 706 C C . SER A 1 88 ? 1.438 -4.978 -5.980 1.00 95.06 88 SER A C 1
ATOM 708 O O . SER A 1 88 ? 0.669 -5.488 -6.790 1.00 95.06 88 SER A O 1
ATOM 710 N N . ASN A 1 89 ? 1.786 -3.690 -6.057 1.00 95.81 89 ASN A N 1
ATOM 711 C CA . ASN A 1 89 ? 1.236 -2.784 -7.066 1.00 95.81 89 ASN A CA 1
ATOM 712 C C . ASN A 1 89 ? 1.616 -3.188 -8.501 1.00 95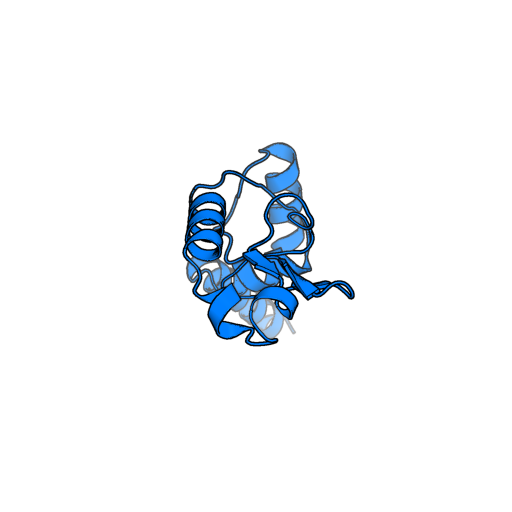.81 89 ASN A C 1
ATOM 714 O O . ASN A 1 89 ? 0.788 -3.084 -9.404 1.00 95.81 89 ASN A O 1
ATOM 718 N N . ILE A 1 90 ? 2.849 -3.653 -8.727 1.00 95.44 90 ILE A N 1
ATOM 719 C CA . ILE A 1 90 ? 3.307 -4.129 -10.041 1.00 95.44 90 ILE A CA 1
ATOM 720 C C . ILE A 1 90 ? 2.511 -5.362 -10.472 1.00 95.44 90 ILE A C 1
ATOM 722 O O . ILE A 1 90 ? 2.074 -5.420 -11.618 1.00 95.44 90 ILE A O 1
ATOM 726 N N . VAL A 1 91 ? 2.315 -6.326 -9.568 1.00 95.06 91 VAL A N 1
ATOM 727 C CA . VAL A 1 91 ? 1.590 -7.571 -9.863 1.00 95.06 91 VAL A CA 1
ATOM 728 C C . VAL A 1 91 ? 0.100 -7.311 -10.086 1.00 95.06 91 VAL A C 1
ATOM 730 O O . VAL A 1 91 ? -0.488 -7.871 -11.005 1.00 95.06 91 VAL A O 1
ATOM 733 N N . LEU A 1 92 ? -0.508 -6.440 -9.280 1.00 95.38 92 LEU A N 1
ATOM 734 C CA . LEU A 1 92 ? -1.942 -6.139 -9.350 1.00 95.38 92 LEU A CA 1
ATOM 735 C C . LEU A 1 92 ? -2.303 -5.130 -10.445 1.00 95.38 92 LEU A C 1
ATOM 737 O O . LEU A 1 92 ? -3.477 -4.979 -10.779 1.00 95.38 92 LEU A O 1
ATOM 741 N N . SER A 1 93 ? -1.320 -4.441 -11.026 1.00 95.00 93 SER A N 1
ATOM 742 C CA . SER A 1 93 ? -1.540 -3.556 -12.165 1.00 95.00 93 SER A CA 1
ATOM 743 C C . SER A 1 93 ? -1.348 -4.320 -13.481 1.00 95.00 93 SER A C 1
ATOM 745 O O . SER A 1 93 ? -0.212 -4.673 -13.803 1.00 95.00 93 SER A O 1
ATOM 747 N N . PRO A 1 94 ? -2.399 -4.514 -14.308 1.00 94.12 94 PRO A N 1
ATOM 748 C CA . PRO A 1 94 ? -2.306 -5.320 -15.531 1.00 94.12 94 PRO A CA 1
ATOM 749 C C . PRO A 1 94 ? -1.175 -4.880 -16.469 1.00 94.12 94 PRO A C 1
ATOM 751 O O . PRO A 1 94 ? -0.410 -5.699 -16.971 1.00 94.12 94 PRO A O 1
ATOM 754 N N . THR A 1 95 ? -1.006 -3.569 -16.652 1.00 94.06 95 THR A N 1
ATOM 755 C CA . THR A 1 95 ? 0.037 -3.003 -17.517 1.00 94.06 95 THR A CA 1
ATOM 756 C C . THR A 1 95 ? 1.446 -3.325 -17.016 1.00 94.06 95 THR A C 1
ATOM 758 O O . THR A 1 95 ? 2.337 -3.620 -17.813 1.00 94.06 95 THR A O 1
ATOM 761 N N . TRP A 1 96 ? 1.674 -3.257 -15.703 1.00 94.50 96 TRP A N 1
ATOM 762 C CA . TRP A 1 96 ? 2.994 -3.501 -15.115 1.00 94.50 96 TRP A CA 1
ATOM 763 C C . TRP A 1 96 ? 3.284 -4.986 -14.933 1.00 94.50 96 TRP A C 1
ATOM 765 O O . TRP A 1 96 ? 4.432 -5.396 -15.122 1.00 94.50 96 TRP A O 1
ATOM 775 N N . LEU A 1 97 ? 2.253 -5.792 -14.685 1.00 95.50 97 LEU A N 1
ATOM 776 C CA . LEU A 1 97 ? 2.333 -7.244 -14.705 1.00 95.50 97 LEU A CA 1
ATOM 777 C C . LEU A 1 97 ? 2.786 -7.732 -16.082 1.00 95.50 97 LEU A C 1
ATOM 779 O O . LEU A 1 97 ? 3.780 -8.447 -16.171 1.00 95.50 97 LEU A O 1
ATOM 783 N N . LEU A 1 98 ? 2.136 -7.277 -17.160 1.00 95.69 98 LEU A N 1
ATOM 784 C CA . LEU A 1 98 ? 2.507 -7.650 -18.529 1.00 95.69 98 LEU A CA 1
ATOM 785 C C . LEU A 1 98 ? 3.935 -7.215 -18.882 1.00 95.69 98 LEU A C 1
ATOM 787 O O . LEU A 1 98 ? 4.695 -8.005 -19.440 1.00 95.69 98 LEU A O 1
ATOM 791 N N . LYS A 1 99 ? 4.346 -5.994 -18.509 1.00 93.62 99 LYS A N 1
ATOM 792 C CA . LYS A 1 99 ? 5.733 -5.525 -18.700 1.00 93.62 99 LYS A CA 1
ATOM 793 C C . LYS A 1 99 ? 6.746 -6.395 -17.955 1.00 93.62 99 LYS A C 1
ATOM 795 O O . LYS A 1 99 ? 7.799 -6.721 -18.503 1.00 93.62 99 LYS A O 1
ATOM 800 N N . THR A 1 100 ? 6.429 -6.768 -16.718 1.00 93.81 100 THR A N 1
ATOM 801 C CA . THR A 1 100 ? 7.300 -7.602 -15.881 1.00 93.81 100 THR A CA 1
ATOM 802 C C . THR A 1 100 ? 7.393 -9.023 -16.431 1.00 93.81 100 THR A C 1
ATOM 804 O O . THR A 1 100 ? 8.498 -9.542 -16.573 1.00 93.81 100 THR A O 1
ATOM 807 N N . ALA A 1 101 ? 6.265 -9.614 -16.831 1.00 94.19 101 ALA A N 1
ATOM 808 C CA . ALA A 1 101 ? 6.215 -10.926 -17.469 1.00 94.19 101 ALA A CA 1
ATOM 809 C C . ALA A 1 101 ? 7.000 -10.945 -18.790 1.00 94.19 101 ALA A C 1
ATOM 811 O O . ALA A 1 101 ? 7.828 -11.827 -18.998 1.00 94.19 101 ALA A O 1
ATOM 812 N N . ALA A 1 102 ? 6.825 -9.936 -19.648 1.00 94.12 102 ALA A N 1
ATOM 813 C CA . ALA A 1 102 ? 7.572 -9.819 -20.900 1.00 94.12 102 ALA A CA 1
ATOM 814 C C . ALA A 1 102 ? 9.088 -9.708 -20.666 1.00 94.12 102 ALA A C 1
ATOM 816 O O . ALA A 1 102 ? 9.875 -10.333 -21.377 1.00 94.12 102 ALA A O 1
ATOM 817 N N . ALA A 1 103 ? 9.518 -8.946 -19.656 1.00 92.06 103 ALA A N 1
ATOM 818 C CA . ALA A 1 103 ? 10.931 -8.867 -19.290 1.00 92.06 103 ALA A CA 1
ATOM 819 C C . ALA A 1 103 ? 11.472 -10.213 -18.785 1.00 92.06 103 ALA A C 1
ATOM 821 O O . ALA A 1 103 ? 12.594 -10.582 -19.129 1.00 92.06 103 ALA A O 1
ATOM 822 N N . PHE A 1 104 ? 10.674 -10.957 -18.016 1.00 91.88 104 PHE A N 1
ATOM 823 C CA . PHE A 1 104 ? 11.046 -12.284 -17.532 1.00 91.88 104 PHE A CA 1
ATOM 824 C C . PHE A 1 104 ? 11.173 -13.299 -18.675 1.00 91.88 104 PHE A C 1
ATOM 826 O O . PHE A 1 104 ? 12.174 -14.003 -18.745 1.00 91.88 104 PHE A O 1
ATOM 833 N N . VAL A 1 105 ? 10.225 -13.315 -19.620 1.00 93.81 105 VAL A N 1
ATOM 834 C CA . VAL A 1 105 ? 10.290 -14.164 -20.825 1.00 93.81 105 VAL A CA 1
ATOM 835 C C . VAL A 1 105 ? 11.540 -13.852 -21.648 1.00 93.81 105 VAL A C 1
ATOM 837 O O . VAL A 1 105 ? 12.243 -14.767 -22.063 1.00 93.81 105 VAL A O 1
ATOM 840 N N . ARG A 1 106 ? 11.870 -12.568 -21.842 1.00 92.44 106 ARG A N 1
ATOM 841 C CA . ARG A 1 106 ? 13.097 -12.162 -22.547 1.00 92.44 106 ARG A CA 1
ATOM 842 C C . ARG A 1 106 ? 14.357 -12.630 -21.827 1.00 92.44 106 ARG A C 1
ATOM 844 O O . ARG A 1 106 ? 15.277 -13.092 -22.486 1.00 92.44 106 ARG A O 1
ATOM 851 N N . TYR A 1 107 ? 14.401 -12.519 -20.501 1.00 91.38 107 TYR A N 1
ATOM 852 C CA . TYR A 1 107 ? 15.525 -13.015 -19.707 1.00 91.38 107 TYR A CA 1
ATOM 853 C C . TYR A 1 107 ? 15.666 -14.539 -19.812 1.00 91.38 107 TYR A C 1
ATOM 855 O O . TYR A 1 107 ? 16.771 -15.032 -20.002 1.00 91.38 107 TYR A O 1
ATOM 863 N N . ALA A 1 108 ? 14.550 -15.271 -19.747 1.00 89.19 108 ALA A N 1
ATOM 864 C CA . ALA A 1 108 ? 14.534 -16.724 -19.884 1.00 89.19 108 ALA A CA 1
ATOM 865 C C . ALA A 1 108 ? 14.950 -17.192 -21.287 1.00 89.19 108 ALA A C 1
ATOM 867 O O . ALA A 1 108 ? 15.613 -18.209 -21.397 1.00 89.19 108 ALA A O 1
ATOM 868 N N . ALA A 1 109 ? 14.606 -16.447 -22.342 1.00 88.31 109 ALA A N 1
ATOM 869 C CA . ALA A 1 109 ? 15.007 -16.753 -23.718 1.00 88.31 109 ALA A CA 1
ATOM 870 C C . ALA A 1 109 ? 16.483 -16.431 -24.028 1.00 88.31 109 ALA A C 1
ATOM 872 O O . ALA A 1 109 ? 17.016 -16.909 -25.023 1.00 88.31 109 ALA A O 1
ATOM 873 N N . PHE A 1 110 ? 17.126 -15.589 -23.213 1.00 80.50 110 PHE A N 1
ATOM 874 C CA . PHE A 1 110 ? 18.555 -15.262 -23.315 1.00 80.50 110 PHE A CA 1
ATOM 875 C C . PHE A 1 110 ? 19.454 -16.226 -22.531 1.00 80.50 110 PHE A C 1
ATOM 877 O O . PHE A 1 110 ? 20.678 -16.118 -22.623 1.00 80.50 110 PHE A O 1
ATOM 884 N N . ARG A 1 111 ? 18.856 -17.103 -21.724 1.00 61.94 111 ARG A N 1
ATOM 885 C CA . ARG A 1 111 ? 19.541 -18.079 -20.886 1.00 61.94 111 ARG A CA 1
ATOM 886 C C . ARG A 1 111 ? 19.481 -19.457 -21.533 1.00 61.94 111 ARG A C 1
ATOM 888 O O . ARG A 1 111 ? 20.475 -20.191 -21.357 1.00 61.94 111 ARG A O 1
#

pLDDT: mean 94.07, std 4.97, range [61.94, 97.56]

Foldseek 3Di:
DVLVVQLVCCVVVVWRPFQFCQLNQDWDADPQQWIGSDDVCVPVQTLDGCVVVVVDPVCSSPDPSSVVSSVCSRVGVGTDSDPVRVVVRLCPGPVSVVVVVVVVVVVVVVD

Sequence (111 aa):
LFYYDLALRTLRERRQVIPCFAGISNAHLDPYGNVWPCCTLADDASLGNVREAGYDFWKVWHSKKADEVRASIRRGDCFCPLANQAYSNIVLSPTWLLKTAAAFVRYAAFR